Protein AF-A0A357LHY1-F1 (afdb_monomer_lite)

Foldseek 3Di:
DDEDLVLAPEEDEQEDQPPVSVVVVVRSVVNNHHYHYDYPDPVSVVVPDPPPNPVPDDDD

Structure (mmCIF, N/CA/C/O backbone):
data_AF-A0A357LHY1-F1
#
_entry.id   AF-A0A357LHY1-F1
#
loop_
_atom_site.group_PDB
_atom_site.id
_atom_site.type_symbol
_atom_site.label_atom_id
_atom_site.label_alt_id
_atom_site.label_comp_id
_atom_site.label_asym_id
_atom_site.label_entity_id
_atom_site.label_seq_id
_atom_site.pdbx_PDB_ins_code
_atom_site.Cartn_x
_atom_site.Cartn_y
_atom_site.Cartn_z
_atom_site.occupancy
_atom_site.B_iso_or_equiv
_atom_site.auth_seq_id
_atom_site.auth_comp_id
_atom_site.auth_asym_id
_atom_site.auth_atom_id
_atom_site.pdbx_PDB_model_num
ATOM 1 N N . MET A 1 1 ? -0.616 -14.919 2.275 1.00 73.00 1 MET A N 1
ATOM 2 C CA . MET A 1 1 ? -0.266 -13.509 2.560 1.00 73.00 1 MET A CA 1
ATOM 3 C C . MET A 1 1 ? -0.411 -13.288 4.053 1.00 73.00 1 MET A C 1
ATOM 5 O O . MET A 1 1 ? -1.338 -13.852 4.614 1.00 73.00 1 MET A O 1
ATOM 9 N N . ILE A 1 2 ? 0.492 -12.543 4.692 1.00 86.50 2 ILE A N 1
ATOM 10 C CA . ILE A 1 2 ? 0.376 -12.226 6.123 1.00 86.50 2 ILE A CA 1
ATOM 11 C C . ILE A 1 2 ? -0.568 -11.030 6.266 1.00 86.50 2 ILE A C 1
ATOM 13 O O . ILE A 1 2 ? -0.406 -10.042 5.554 1.00 86.50 2 ILE A O 1
ATOM 17 N N . THR A 1 3 ? -1.546 -11.127 7.163 1.00 92.62 3 THR A N 1
ATOM 18 C CA . THR A 1 3 ? -2.521 -10.066 7.458 1.00 92.62 3 THR A CA 1
ATOM 19 C C . THR A 1 3 ? -2.631 -9.862 8.963 1.00 92.62 3 THR A C 1
ATOM 21 O O . THR A 1 3 ? -2.497 -10.824 9.720 1.00 92.62 3 THR A O 1
ATOM 24 N N . SER A 1 4 ? -2.908 -8.638 9.412 1.00 94.00 4 SER A N 1
ATOM 25 C CA . SER A 1 4 ? -3.069 -8.331 10.837 1.00 94.00 4 SER A CA 1
ATOM 26 C C . SER A 1 4 ? -4.062 -7.200 11.066 1.00 94.00 4 SER A C 1
ATOM 28 O O . SER A 1 4 ? -3.985 -6.156 10.423 1.00 94.00 4 SER A O 1
ATOM 30 N N . ARG A 1 5 ? -4.934 -7.354 12.072 1.00 93.75 5 ARG A N 1
ATOM 31 C CA . ARG A 1 5 ? -5.842 -6.278 12.511 1.00 93.75 5 ARG A CA 1
ATOM 32 C C . ARG A 1 5 ? -5.089 -5.033 12.983 1.00 93.75 5 ARG A C 1
ATOM 34 O O . ARG A 1 5 ? -5.651 -3.948 12.961 1.00 93.75 5 ARG A O 1
ATOM 41 N N . ALA A 1 6 ? -3.816 -5.167 13.363 1.00 95.38 6 ALA A N 1
ATOM 42 C CA . ALA A 1 6 ? -2.990 -4.048 13.809 1.00 95.38 6 ALA A CA 1
ATOM 43 C C . ALA A 1 6 ? -2.766 -2.968 12.731 1.00 95.38 6 ALA A C 1
ATOM 45 O O . ALA A 1 6 ? -2.360 -1.854 13.076 1.00 95.38 6 ALA A O 1
ATOM 46 N N . TRP A 1 7 ? -3.002 -3.288 11.454 1.00 94.94 7 TRP A N 1
ATOM 47 C CA . TRP A 1 7 ? -2.868 -2.358 10.327 1.00 94.94 7 TRP A CA 1
ATOM 48 C C . TRP A 1 7 ? -4.199 -1.725 9.897 1.00 94.94 7 TRP A C 1
ATOM 50 O O . TRP A 1 7 ? -4.182 -0.734 9.171 1.00 94.94 7 TRP A O 1
ATOM 60 N N . ALA A 1 8 ? -5.338 -2.259 10.345 1.00 95.12 8 ALA A N 1
ATOM 61 C CA . ALA A 1 8 ? -6.660 -1.787 9.945 1.00 95.12 8 ALA A CA 1
ATOM 62 C C . ALA A 1 8 ? -6.890 -0.320 10.348 1.00 95.12 8 ALA A C 1
ATOM 64 O O . ALA A 1 8 ? -6.526 0.089 11.451 1.00 95.12 8 ALA A O 1
ATOM 65 N N . GLY A 1 9 ? -7.491 0.470 9.451 1.00 93.06 9 GLY A N 1
ATOM 66 C CA . GLY A 1 9 ? -7.822 1.881 9.694 1.00 93.06 9 GLY A CA 1
ATOM 67 C C . GLY A 1 9 ? -6.615 2.824 9.785 1.00 93.06 9 GLY A C 1
ATOM 68 O O . GLY A 1 9 ? -6.781 4.002 10.091 1.00 93.06 9 GLY A O 1
ATOM 69 N N . LYS A 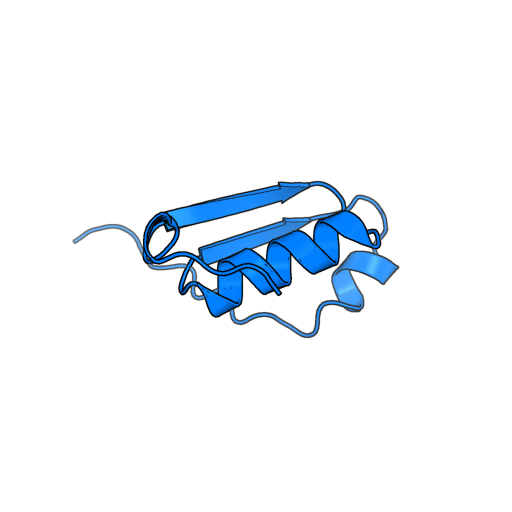1 10 ? -5.399 2.329 9.530 1.00 94.81 10 LYS A N 1
ATOM 70 C CA . LYS A 1 10 ? -4.175 3.137 9.491 1.00 94.81 10 LYS A CA 1
ATOM 71 C C . LYS A 1 10 ? -3.776 3.439 8.057 1.00 94.81 10 LYS A C 1
ATOM 73 O O . LYS A 1 10 ? -4.053 2.659 7.146 1.00 94.81 10 LYS A O 1
ATOM 78 N N . ARG A 1 11 ? -3.069 4.554 7.879 1.00 94.88 11 ARG A N 1
ATOM 79 C CA . ARG A 1 11 ? -2.546 4.993 6.586 1.00 94.88 11 ARG A CA 1
ATOM 80 C C . ARG A 1 11 ? -1.051 4.711 6.487 1.00 94.88 11 ARG A C 1
ATOM 82 O O . ARG A 1 11 ? -0.287 5.094 7.368 1.00 94.88 11 ARG A O 1
ATOM 89 N N . TYR A 1 12 ? -0.643 4.069 5.399 1.00 94.19 12 TYR A N 1
ATOM 90 C CA . TYR A 1 12 ? 0.744 3.716 5.111 1.00 94.19 12 TYR A CA 1
ATOM 91 C C . TYR A 1 12 ? 1.155 4.210 3.727 1.00 94.19 12 TYR A C 1
ATOM 93 O O . TYR A 1 12 ? 0.346 4.241 2.801 1.00 94.19 12 TYR A O 1
ATOM 101 N N . ALA A 1 13 ? 2.432 4.548 3.574 1.00 94.50 13 ALA A N 1
ATOM 102 C CA . ALA A 1 13 ? 3.044 4.786 2.276 1.00 94.50 13 ALA A CA 1
ATOM 103 C C . ALA A 1 13 ? 4.015 3.645 1.956 1.00 94.50 13 ALA A C 1
ATOM 105 O O . ALA A 1 13 ? 4.807 3.246 2.811 1.00 94.50 13 ALA A O 1
ATOM 106 N N . VAL A 1 14 ? 3.957 3.123 0.733 1.00 94.38 14 VAL A N 1
ATOM 107 C CA . VAL A 1 14 ? 4.903 2.124 0.228 1.00 94.38 14 VAL A CA 1
ATOM 108 C C . VAL A 1 14 ? 5.676 2.733 -0.933 1.00 94.38 14 VAL A C 1
ATOM 110 O O . VAL A 1 14 ? 5.105 3.033 -1.983 1.00 94.38 14 VAL A O 1
ATOM 113 N N . LEU A 1 15 ? 6.979 2.904 -0.711 1.00 94.88 15 LEU A N 1
ATOM 114 C CA . LEU A 1 15 ? 7.944 3.397 -1.686 1.00 94.88 15 LEU A CA 1
ATOM 115 C C . LEU A 1 15 ? 8.677 2.210 -2.324 1.00 94.88 15 LEU A C 1
ATOM 117 O O . LEU A 1 15 ? 9.373 1.463 -1.639 1.00 94.88 15 LEU A O 1
ATOM 121 N N . GLY A 1 16 ? 8.525 2.059 -3.637 1.00 95.38 16 GLY A N 1
ATOM 122 C CA . GLY A 1 16 ? 9.053 0.942 -4.415 1.00 95.38 16 GLY A CA 1
ATOM 123 C C . GLY A 1 16 ? 8.017 -0.170 -4.577 1.00 95.38 16 GLY A C 1
ATOM 124 O O . GLY A 1 16 ? 7.518 -0.726 -3.605 1.00 95.38 16 GLY A O 1
ATOM 125 N N . LEU A 1 17 ? 7.707 -0.516 -5.824 1.00 93.94 17 LEU A N 1
ATOM 126 C CA . LEU A 1 17 ? 6.630 -1.416 -6.251 1.00 93.94 17 LEU A CA 1
ATOM 127 C C . LEU A 1 17 ? 7.154 -2.593 -7.086 1.00 93.94 17 LEU A C 1
ATOM 129 O O . LEU A 1 17 ? 6.444 -3.178 -7.902 1.00 93.94 17 LEU A O 1
ATOM 133 N N . ALA A 1 18 ? 8.411 -2.978 -6.859 1.00 91.00 18 ALA A N 1
ATOM 134 C CA . ALA A 1 18 ? 8.918 -4.287 -7.261 1.00 91.00 18 ALA A CA 1
ATOM 135 C C . ALA A 1 18 ? 8.218 -5.416 -6.460 1.00 91.00 18 ALA A C 1
ATOM 137 O O . ALA A 1 18 ? 7.268 -5.184 -5.711 1.00 91.00 18 ALA A O 1
ATOM 138 N N . ARG A 1 19 ? 8.683 -6.665 -6.588 1.00 91.50 19 ARG A N 1
ATOM 139 C CA . ARG A 1 19 ? 8.022 -7.852 -6.001 1.00 91.50 19 ARG A CA 1
ATOM 140 C C . ARG A 1 19 ? 7.643 -7.709 -4.519 1.00 91.50 19 ARG A C 1
ATOM 142 O O . ARG A 1 19 ? 6.516 -8.039 -4.156 1.00 91.50 19 ARG A O 1
ATOM 149 N N . SER A 1 20 ? 8.566 -7.247 -3.676 1.00 93.75 20 SER A N 1
ATOM 150 C CA . SER A 1 20 ? 8.336 -7.089 -2.232 1.00 93.75 20 SER A CA 1
ATOM 151 C C . SER A 1 20 ? 7.375 -5.942 -1.926 1.00 93.75 20 SER A C 1
ATOM 153 O O . SER A 1 20 ? 6.435 -6.130 -1.164 1.00 93.75 20 SER A O 1
ATOM 155 N N . GLY A 1 21 ? 7.546 -4.792 -2.577 1.00 94.06 21 GLY A N 1
ATOM 156 C CA . GLY A 1 21 ? 6.660 -3.640 -2.421 1.00 94.06 21 GLY A CA 1
ATOM 157 C C . GLY A 1 21 ? 5.209 -3.955 -2.765 1.00 94.06 21 GLY A C 1
ATOM 158 O O . GLY A 1 21 ? 4.303 -3.672 -1.984 1.00 94.06 21 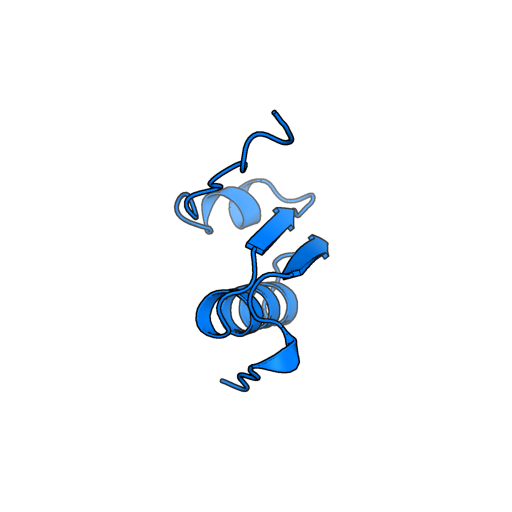GLY A O 1
ATOM 159 N N . LEU A 1 22 ? 4.983 -4.644 -3.885 1.00 92.69 22 LEU A N 1
ATOM 160 C CA . LEU A 1 22 ? 3.647 -5.078 -4.285 1.00 92.69 22 LEU A CA 1
ATOM 161 C C . LEU A 1 22 ? 3.038 -6.080 -3.290 1.00 92.69 22 LEU A C 1
ATOM 163 O O . LEU A 1 22 ? 1.842 -6.018 -3.003 1.00 92.69 22 LEU A O 1
ATOM 167 N N . ALA A 1 23 ? 3.847 -6.993 -2.744 1.00 93.19 23 ALA A N 1
ATOM 168 C CA . ALA A 1 23 ? 3.401 -7.906 -1.694 1.00 93.19 23 ALA A CA 1
ATOM 169 C C . ALA A 1 23 ? 3.001 -7.150 -0.414 1.00 93.19 23 ALA A C 1
ATOM 171 O O . ALA A 1 23 ? 1.964 -7.465 0.170 1.00 93.19 23 ALA A O 1
ATOM 172 N N . THR A 1 24 ? 3.758 -6.119 -0.029 1.00 95.00 24 THR A N 1
ATOM 173 C CA . THR A 1 24 ? 3.450 -5.244 1.111 1.00 95.00 24 THR A CA 1
AT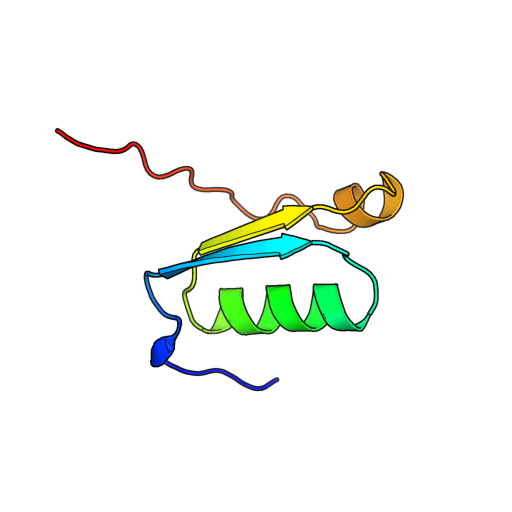OM 174 C C . THR A 1 24 ? 2.150 -4.471 0.901 1.00 95.00 24 THR A C 1
ATOM 176 O O . THR A 1 24 ? 1.289 -4.491 1.777 1.00 95.00 24 THR A O 1
ATOM 179 N N . VAL A 1 25 ? 1.956 -3.851 -0.270 1.00 93.69 25 VAL A N 1
ATOM 180 C CA . VAL A 1 25 ? 0.703 -3.148 -0.607 1.00 93.69 25 VAL A CA 1
ATOM 181 C C . VAL A 1 25 ? -0.492 -4.092 -0.469 1.00 93.69 25 VAL A C 1
ATOM 183 O O . VAL A 1 25 ? -1.469 -3.756 0.193 1.00 93.69 25 VAL A O 1
ATOM 186 N N . ARG A 1 26 ? -0.400 -5.308 -1.024 1.00 92.62 26 ARG A N 1
ATOM 187 C CA . ARG A 1 26 ? -1.471 -6.312 -0.918 1.00 92.62 26 ARG A CA 1
ATOM 188 C C . ARG A 1 26 ? -1.744 -6.711 0.536 1.00 92.62 26 ARG A C 1
ATOM 190 O O . ARG A 1 26 ? -2.907 -6.792 0.922 1.00 92.62 26 ARG A O 1
ATOM 197 N N . ALA A 1 27 ? -0.697 -6.920 1.339 1.00 94.56 27 ALA A N 1
ATOM 198 C CA . ALA A 1 27 ? -0.806 -7.289 2.752 1.00 94.56 27 ALA A CA 1
ATOM 199 C C . ALA A 1 27 ? -1.546 -6.230 3.581 1.00 94.56 27 ALA A C 1
ATOM 201 O O . ALA A 1 27 ? -2.461 -6.556 4.343 1.00 94.56 27 ALA A O 1
ATOM 202 N N . LEU A 1 28 ? -1.176 -4.965 3.386 1.00 94.12 28 LEU A N 1
ATOM 203 C CA . LEU A 1 28 ? -1.777 -3.818 4.060 1.00 94.12 28 LEU A CA 1
ATOM 204 C C . LEU A 1 28 ? -3.241 -3.628 3.645 1.00 94.12 28 LEU A C 1
ATOM 206 O O . LEU A 1 28 ? -4.112 -3.549 4.509 1.00 94.12 28 LEU A O 1
ATOM 210 N N . LEU A 1 29 ? -3.528 -3.651 2.340 1.00 92.69 29 LEU A N 1
ATOM 211 C CA . LEU A 1 29 ? -4.891 -3.499 1.823 1.00 92.69 29 LEU A CA 1
ATOM 212 C C . LEU A 1 29 ? -5.829 -4.600 2.320 1.00 92.69 29 LEU A C 1
ATOM 214 O O . LEU A 1 29 ? -6.917 -4.305 2.806 1.00 92.69 29 LEU A O 1
ATOM 218 N N . ALA A 1 30 ? -5.415 -5.869 2.263 1.00 93.69 30 ALA A N 1
ATOM 219 C CA . ALA A 1 30 ? -6.259 -6.957 2.763 1.00 93.69 30 ALA 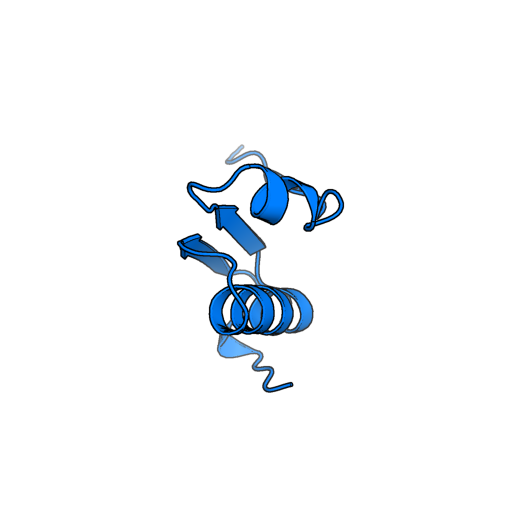A CA 1
ATOM 220 C C . ALA A 1 30 ? -6.419 -6.948 4.288 1.00 93.69 30 ALA A C 1
ATOM 222 O O . ALA A 1 30 ? -7.321 -7.592 4.813 1.00 93.69 30 ALA A O 1
ATOM 223 N N . SER A 1 31 ? -5.556 -6.219 4.997 1.00 95.19 31 SER A N 1
ATOM 224 C CA . SER A 1 31 ? -5.695 -5.986 6.433 1.00 95.19 31 SER A CA 1
ATOM 225 C C . SER A 1 31 ? -6.580 -4.777 6.760 1.00 95.19 31 SER A C 1
ATOM 227 O O . SER A 1 31 ? -6.738 -4.451 7.932 1.00 95.19 31 SER A O 1
ATOM 229 N N . GLY A 1 32 ? -7.164 -4.116 5.753 1.00 93.38 32 GLY A N 1
ATOM 230 C CA . GLY A 1 32 ? -8.038 -2.955 5.929 1.00 93.38 32 GLY A CA 1
ATOM 231 C C . GLY A 1 32 ? -7.291 -1.640 6.155 1.00 93.38 32 GLY A C 1
ATOM 232 O O . GLY A 1 32 ? -7.852 -0.716 6.744 1.00 93.38 32 GLY A O 1
ATOM 233 N N . ALA A 1 33 ? -6.022 -1.564 5.754 1.00 94.81 33 ALA A N 1
ATOM 234 C CA . ALA A 1 33 ? -5.245 -0.334 5.805 1.00 94.81 33 ALA A CA 1
ATOM 235 C C . ALA A 1 33 ? -5.476 0.532 4.557 1.00 94.81 33 ALA A C 1
ATOM 237 O O . ALA A 1 33 ? -5.741 0.025 3.465 1.00 94.81 33 ALA A O 1
ATOM 238 N N . GLU A 1 34 ? -5.285 1.839 4.702 1.00 92.88 34 GLU A N 1
ATOM 239 C CA . GLU A 1 34 ? -5.171 2.767 3.579 1.00 92.88 34 GLU A CA 1
ATOM 240 C C . GLU A 1 34 ? -3.717 2.810 3.103 1.00 92.88 34 GLU A C 1
ATOM 242 O O . GLU A 1 34 ? -2.797 2.952 3.913 1.00 92.88 34 GLU A O 1
ATOM 247 N N . VAL A 1 35 ? -3.486 2.704 1.792 1.00 92.94 35 VAL A N 1
ATOM 248 C CA . VAL A 1 35 ? -2.128 2.633 1.239 1.00 92.94 35 VAL A CA 1
ATOM 249 C C . VAL A 1 35 ? -1.934 3.638 0.113 1.00 92.94 35 VAL A C 1
ATOM 251 O O . VAL A 1 35 ? -2.647 3.610 -0.887 1.00 92.94 35 VAL A O 1
ATOM 254 N N . VAL A 1 36 ? -0.913 4.480 0.253 1.00 92.75 36 VAL A N 1
ATOM 255 C CA . VAL A 1 36 ? -0.351 5.283 -0.835 1.00 92.75 36 VAL A CA 1
ATOM 256 C C . VAL A 1 36 ? 0.823 4.509 -1.426 1.00 92.75 36 VAL A C 1
ATOM 258 O O . VAL A 1 36 ? 1.818 4.264 -0.748 1.00 92.75 36 VAL A O 1
ATOM 261 N N . ALA A 1 37 ? 0.704 4.093 -2.682 1.00 92.75 37 ALA A N 1
ATOM 262 C CA . ALA A 1 37 ? 1.721 3.311 -3.376 1.00 92.75 37 ALA A CA 1
ATOM 263 C C . ALA A 1 37 ? 2.434 4.175 -4.422 1.00 92.75 37 ALA A C 1
ATOM 265 O O . ALA A 1 37 ? 1.782 4.807 -5.253 1.00 92.75 37 ALA A O 1
ATOM 266 N N . TRP A 1 38 ? 3.767 4.188 -4.402 1.00 91.25 38 TRP A N 1
ATOM 267 C CA . TRP A 1 38 ? 4.566 4.964 -5.351 1.00 91.25 38 TRP A CA 1
ATOM 268 C C . TRP A 1 38 ? 5.860 4.236 -5.732 1.00 91.25 38 TRP A C 1
ATOM 270 O O . TRP A 1 38 ? 6.482 3.561 -4.916 1.00 91.25 38 TRP A O 1
ATOM 280 N N . ASP A 1 39 ? 6.292 4.403 -6.978 1.00 93.62 39 ASP A N 1
ATOM 281 C CA . ASP A 1 39 ? 7.586 3.957 -7.516 1.00 93.62 39 ASP A CA 1
ATOM 282 C C . ASP A 1 39 ? 8.095 5.043 -8.471 1.00 93.62 39 ASP A C 1
ATOM 284 O O . ASP A 1 39 ? 7.281 5.822 -8.965 1.00 93.62 39 ASP A O 1
ATOM 288 N N . SER A 1 40 ? 9.393 5.108 -8.767 1.00 93.56 40 SER A N 1
ATOM 289 C CA . SER A 1 40 ? 9.923 6.015 -9.794 1.00 93.56 40 SER A CA 1
ATOM 290 C C . SER A 1 40 ? 9.572 5.536 -11.208 1.00 93.56 40 SER A C 1
ATOM 292 O O . SER A 1 40 ? 9.310 6.350 -12.098 1.00 93.56 40 SER A O 1
ATOM 294 N N . ASP A 1 41 ? 9.452 4.224 -11.399 1.00 91.50 41 ASP A N 1
ATOM 295 C CA . ASP A 1 41 ? 9.059 3.584 -12.648 1.00 91.50 41 ASP A CA 1
ATOM 296 C C . ASP A 1 41 ? 7.548 3.728 -12.897 1.00 91.50 41 ASP A C 1
ATOM 298 O O . ASP A 1 41 ? 6.706 3.195 -12.164 1.00 91.50 41 ASP A O 1
ATOM 302 N N . LYS A 1 42 ? 7.191 4.445 -13.971 1.00 87.25 42 LYS A N 1
ATOM 303 C CA . LYS A 1 42 ? 5.792 4.657 -14.364 1.00 87.25 42 LYS A CA 1
ATOM 304 C C . LYS A 1 42 ? 5.080 3.338 -14.647 1.00 87.25 42 LYS A C 1
ATOM 306 O O . LYS A 1 42 ? 3.946 3.186 -14.209 1.00 87.25 42 LYS A O 1
ATOM 311 N N . ALA A 1 43 ? 5.720 2.380 -15.317 1.00 89.00 43 ALA A N 1
ATOM 312 C CA . ALA A 1 43 ? 5.078 1.118 -15.680 1.00 89.00 43 ALA A CA 1
ATOM 313 C C . ALA A 1 43 ? 4.633 0.331 -14.438 1.00 89.00 43 ALA A C 1
ATOM 315 O O . ALA A 1 43 ? 3.549 -0.249 -14.421 1.00 89.00 43 ALA A O 1
ATOM 316 N N . LYS A 1 44 ? 5.424 0.378 -13.359 1.00 88.06 44 LYS A N 1
ATOM 317 C CA . LYS A 1 44 ? 5.064 -0.256 -12.081 1.00 88.06 44 LYS A CA 1
ATOM 318 C C . LYS A 1 44 ? 3.903 0.439 -11.380 1.00 88.06 44 LYS A C 1
ATOM 320 O O . LYS A 1 44 ? 3.087 -0.241 -10.761 1.00 88.06 44 LYS A O 1
ATOM 325 N N . ARG A 1 45 ? 3.802 1.768 -11.492 1.00 86.94 45 ARG A N 1
ATOM 326 C CA . ARG A 1 45 ? 2.645 2.515 -10.974 1.00 86.94 45 ARG A CA 1
ATOM 327 C C . ARG A 1 45 ? 1.367 2.177 -11.744 1.00 86.94 45 ARG A C 1
ATOM 329 O O . ARG A 1 45 ? 0.356 1.921 -11.112 1.00 86.94 45 ARG A O 1
ATOM 336 N N . GLU A 1 46 ? 1.422 2.102 -13.072 1.00 84.69 46 GLU A N 1
ATOM 337 C CA . GLU A 1 46 ? 0.256 1.752 -13.909 1.00 84.69 46 GLU A CA 1
ATOM 338 C C . GLU A 1 46 ? -0.194 0.292 -13.721 1.00 84.69 46 GLU A C 1
ATOM 340 O O . GLU A 1 46 ? -1.375 -0.029 -13.841 1.00 84.69 46 GLU A O 1
ATOM 345 N N . ALA A 1 47 ? 0.740 -0.613 -13.407 1.00 83.44 47 ALA A N 1
ATOM 346 C CA . ALA A 1 47 ? 0.426 -2.016 -13.134 1.00 83.44 47 ALA A CA 1
ATOM 347 C C . ALA A 1 47 ? -0.432 -2.198 -11.867 1.00 83.44 47 ALA A C 1
ATOM 349 O O . ALA A 1 47 ? -1.161 -3.190 -11.743 1.00 83.44 47 ALA A O 1
ATOM 350 N N . LEU A 1 48 ? -0.389 -1.238 -10.937 1.00 74.62 48 LEU A N 1
ATOM 351 C CA . LEU A 1 48 ? -1.440 -1.090 -9.944 1.00 74.62 48 LEU A CA 1
ATOM 352 C C . LEU A 1 48 ? -2.659 -0.497 -10.660 1.00 74.62 48 LEU A C 1
ATOM 354 O O . LEU A 1 48 ? -2.7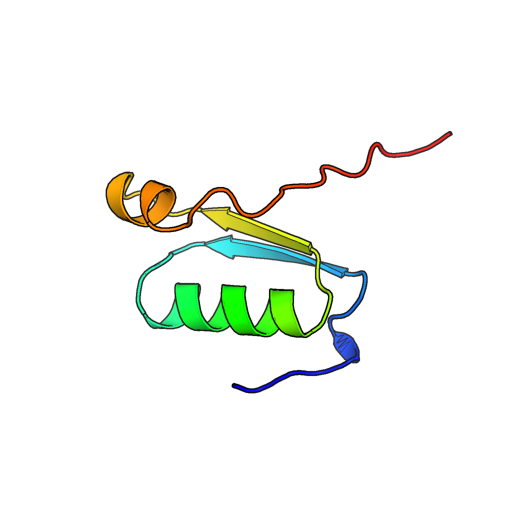92 0.720 -10.761 1.00 74.62 48 LEU A O 1
ATOM 358 N N . LYS A 1 49 ? -3.576 -1.364 -11.131 1.00 65.12 49 LYS A N 1
ATOM 359 C CA . LYS A 1 49 ? -4.958 -0.949 -11.460 1.00 65.12 49 LYS A CA 1
ATOM 360 C C . LYS A 1 49 ? -5.427 0.022 -10.382 1.00 65.12 49 LYS A C 1
ATOM 362 O O . LYS A 1 49 ? -5.102 -0.276 -9.230 1.00 65.12 49 LYS A O 1
ATOM 367 N N . PRO A 1 50 ? -6.166 1.103 -10.711 1.00 56.94 50 PRO A N 1
ATOM 368 C CA . PRO A 1 50 ? -6.460 2.175 -9.772 1.00 56.94 50 PRO A CA 1
ATOM 369 C C . PRO A 1 50 ? -7.007 1.563 -8.492 1.00 56.94 50 PRO A C 1
ATOM 371 O O . PRO A 1 50 ? -8.161 1.141 -8.414 1.00 56.94 50 PRO A O 1
ATOM 374 N N . LEU A 1 51 ? -6.121 1.441 -7.505 1.00 58.47 51 LEU A N 1
ATOM 375 C CA . LEU A 1 51 ? -6.521 1.123 -6.160 1.00 58.47 51 LEU A CA 1
ATOM 376 C C . LEU A 1 51 ? -7.379 2.319 -5.797 1.00 58.47 51 LEU A C 1
ATOM 378 O O . LEU A 1 51 ? -6.921 3.442 -6.033 1.00 58.47 51 LEU A O 1
ATOM 382 N N . PRO A 1 52 ? -8.622 2.121 -5.339 1.00 54.56 52 PRO A N 1
ATOM 383 C CA . PRO A 1 52 ? -9.456 3.239 -4.967 1.00 54.56 52 PRO A CA 1
ATOM 384 C C . PRO A 1 52 ? -8.722 3.975 -3.850 1.00 54.56 52 PRO A C 1
ATOM 386 O O . PRO A 1 52 ? -8.782 3.593 -2.683 1.00 54.56 52 PRO A O 1
ATOM 389 N N . PHE A 1 53 ? -7.984 5.021 -4.217 1.00 54.38 53 PHE A N 1
ATOM 390 C CA . PHE A 1 53 ? -7.539 6.027 -3.290 1.00 54.38 53 PHE A CA 1
ATOM 391 C C . PHE A 1 53 ? -8.816 6.748 -2.905 1.00 54.38 53 PHE A C 1
ATOM 393 O O . PHE A 1 53 ? -9.238 7.717 -3.533 1.00 54.38 53 PHE A O 1
ATOM 400 N N . ARG A 1 54 ? -9.486 6.219 -1.884 1.00 54.56 54 ARG A N 1
ATOM 401 C CA . ARG A 1 54 ? -10.481 6.982 -1.161 1.00 54.56 54 ARG A CA 1
ATOM 402 C C . ARG A 1 54 ? -9.669 7.929 -0.295 1.00 54.56 54 ARG A C 1
ATOM 404 O O . ARG A 1 54 ? -9.366 7.625 0.851 1.00 54.56 54 ARG A O 1
ATOM 411 N N . GLY A 1 55 ? -9.228 9.032 -0.895 1.00 49.12 55 GLY A N 1
ATOM 412 C CA . GLY A 1 55 ? -8.715 10.171 -0.156 1.00 49.12 55 GLY A CA 1
ATOM 413 C C . GLY A 1 55 ? -9.822 10.624 0.779 1.00 49.12 55 GLY A C 1
ATOM 414 O O . GLY A 1 55 ? -10.725 11.344 0.366 1.00 49.12 55 GLY A O 1
ATOM 415 N N . GLY A 1 56 ? -9.813 10.102 2.004 1.00 47.72 56 GLY A N 1
ATOM 416 C CA . GLY A 1 56 ? -10.721 10.523 3.051 1.00 47.72 56 GLY A CA 1
ATOM 417 C C . GLY A 1 56 ? -10.460 11.995 3.312 1.00 47.72 56 GLY A C 1
ATOM 418 O O . GLY A 1 56 ? -9.392 12.344 3.820 1.00 47.72 56 GLY A O 1
ATOM 419 N N . GLY A 1 57 ? -11.420 12.828 2.903 1.00 43.78 57 GLY A N 1
ATOM 420 C CA . GLY A 1 57 ? -11.514 14.220 3.305 1.00 43.78 57 GLY A CA 1
ATOM 421 C C . GLY A 1 57 ? -11.347 14.305 4.815 1.00 43.78 57 GLY A C 1
ATOM 422 O O . GLY A 1 57 ? -12.076 13.662 5.570 1.00 43.78 57 GLY A O 1
ATOM 423 N N . GLY A 1 58 ? -10.321 15.037 5.234 1.00 43.84 58 GLY A N 1
ATOM 424 C CA . GLY A 1 58 ? -10.134 15.382 6.628 1.00 43.84 58 GLY A CA 1
ATOM 425 C C . GLY A 1 58 ? -11.183 16.405 7.049 1.00 43.84 58 GLY A C 1
ATOM 426 O O . GLY A 1 58 ? -11.329 17.422 6.381 1.00 43.84 58 GLY A O 1
ATOM 427 N N . GLY A 1 59 ? -11.85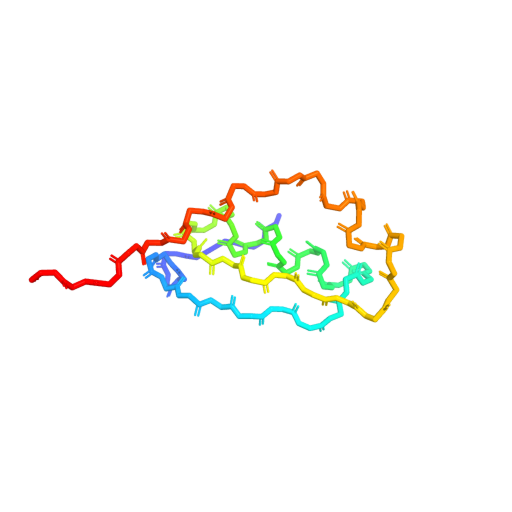5 16.107 8.161 1.00 40.28 59 GLY A N 1
ATOM 428 C CA . GLY A 1 59 ? -12.264 17.073 9.183 1.00 40.28 59 GLY A CA 1
ATOM 429 C C . GLY A 1 59 ? -13.341 18.087 8.809 1.00 40.28 59 GLY A C 1
ATOM 430 O O . GLY A 1 59 ? -13.031 19.166 8.312 1.00 40.28 59 GLY A O 1
ATOM 431 N N . GLY A 1 60 ? -14.583 17.762 9.171 1.00 34.53 60 GLY A N 1
ATOM 432 C CA . GLY A 1 60 ? -15.472 18.720 9.834 1.00 34.53 60 GLY A CA 1
ATOM 433 C C . GLY A 1 60 ? -15.387 18.522 11.342 1.00 34.53 60 GLY A C 1
ATOM 434 O O . GLY A 1 60 ? -15.004 17.397 11.746 1.00 34.53 60 GLY A O 1
#

Sequence (60 aa):
MITSRAWAGKRYAVLGLARSGLATVRALLASGAEVVAWDSDKAKREALKPLPFRGGGGGG

Secondary structure (DSSP, 8-state):
----GGGTT-EEEEE--SHHHHHHHHHHHHTT-EEEEE-S-HHHHHHS------------

Radius of gyration: 11.94 Å; chains: 1; bounding box: 25×32×30 Å

pLDDT: mean 83.5, std 17.53, range [34.53, 95.38]